Protein AF-A0A1I4ABF4-F1 (afdb_monomer)

Structure (mmCIF, N/CA/C/O backbone):
data_AF-A0A1I4ABF4-F1
#
_entry.id   AF-A0A1I4ABF4-F1
#
loop_
_atom_site.group_PDB
_atom_site.id
_atom_site.type_symbol
_atom_site.label_atom_id
_atom_site.label_alt_id
_atom_site.label_comp_id
_atom_site.label_asym_id
_atom_site.label_entity_id
_atom_site.label_seq_id
_atom_site.pdbx_PDB_ins_code
_atom_site.Cartn_x
_atom_site.Cartn_y
_atom_site.Cartn_z
_atom_site.occupancy
_atom_site.B_iso_or_equiv
_atom_site.auth_seq_id
_atom_site.auth_comp_id
_atom_site.auth_asym_id
_atom_site.auth_atom_id
_atom_site.pdbx_PDB_model_num
ATOM 1 N N . MET A 1 1 ? -19.560 5.349 -4.188 1.00 52.12 1 MET A N 1
ATOM 2 C CA . MET A 1 1 ? -18.251 5.864 -3.751 1.00 52.12 1 MET A CA 1
ATOM 3 C C . MET A 1 1 ? -18.540 6.965 -2.749 1.00 52.12 1 MET A C 1
ATOM 5 O O . MET A 1 1 ? -19.285 7.870 -3.102 1.00 52.12 1 MET A O 1
ATOM 9 N N . ILE A 1 2 ? -18.144 6.786 -1.487 1.00 73.19 2 ILE A N 1
ATOM 10 C CA . ILE A 1 2 ? -18.480 7.723 -0.395 1.00 73.19 2 ILE A CA 1
ATOM 11 C C . ILE A 1 2 ? -17.414 8.821 -0.272 1.00 73.19 2 ILE A C 1
ATOM 13 O O . ILE A 1 2 ? -17.757 9.948 0.069 1.00 73.19 2 ILE A O 1
ATOM 17 N N . ASP A 1 3 ? -16.164 8.503 -0.607 1.00 87.12 3 ASP A N 1
ATOM 18 C CA . ASP A 1 3 ? -15.012 9.403 -0.553 1.00 87.12 3 ASP A CA 1
ATOM 19 C C . ASP A 1 3 ? -14.056 9.083 -1.717 1.00 87.12 3 ASP A C 1
ATOM 21 O O . ASP A 1 3 ? -14.044 7.946 -2.204 1.00 87.12 3 ASP A O 1
ATOM 25 N N . ASP A 1 4 ? -13.295 10.078 -2.169 1.00 91.12 4 ASP A N 1
ATOM 26 C CA . ASP A 1 4 ? -12.308 9.985 -3.251 1.00 91.12 4 ASP A CA 1
ATOM 27 C C . ASP A 1 4 ? -11.135 10.924 -2.953 1.00 91.12 4 ASP A C 1
ATOM 29 O O . ASP A 1 4 ? -11.330 12.074 -2.554 1.00 91.12 4 ASP A O 1
ATOM 33 N N . ALA A 1 5 ? -9.911 10.429 -3.131 1.00 92.75 5 ALA A N 1
ATOM 34 C CA . ALA A 1 5 ? -8.708 11.202 -2.870 1.00 92.75 5 ALA A CA 1
ATOM 35 C C . ALA A 1 5 ? -7.569 10.791 -3.804 1.00 92.75 5 ALA A C 1
ATOM 37 O O . ALA A 1 5 ? -7.255 9.608 -3.949 1.00 92.75 5 ALA A O 1
ATOM 38 N N . GLU A 1 6 ? -6.897 11.789 -4.376 1.00 92.88 6 GLU A N 1
ATOM 39 C CA . GLU A 1 6 ? -5.674 11.605 -5.149 1.00 92.88 6 GLU A CA 1
ATOM 40 C C . GLU A 1 6 ? -4.467 12.080 -4.335 1.00 92.88 6 GLU A C 1
ATOM 42 O O . GLU A 1 6 ? -4.449 13.191 -3.798 1.00 92.88 6 GLU A O 1
ATOM 47 N N . TYR A 1 7 ? -3.443 11.231 -4.252 1.00 92.50 7 TYR A N 1
ATOM 48 C CA . TYR A 1 7 ? -2.216 11.522 -3.519 1.00 92.50 7 TYR A CA 1
ATOM 49 C C . TYR A 1 7 ? -1.011 11.513 -4.458 1.00 92.50 7 TYR A C 1
ATOM 51 O O . TYR A 1 7 ? -0.808 10.588 -5.245 1.00 92.50 7 TYR A O 1
ATOM 59 N N . THR A 1 8 ? -0.161 12.526 -4.317 1.00 89.06 8 THR A N 1
ATOM 60 C CA . THR A 1 8 ? 1.127 12.640 -5.009 1.00 89.06 8 THR A CA 1
ATOM 61 C C . THR A 1 8 ? 2.201 13.008 -3.997 1.00 89.06 8 THR A C 1
ATOM 63 O O . THR A 1 8 ? 1.950 13.850 -3.140 1.00 89.06 8 THR A O 1
ATOM 66 N N . GLY A 1 9 ? 3.394 12.428 -4.101 1.00 89.56 9 GLY A N 1
ATOM 67 C CA . GLY A 1 9 ? 4.478 12.717 -3.163 1.00 89.56 9 GLY A CA 1
ATOM 68 C C . GLY A 1 9 ? 5.525 11.613 -3.110 1.00 89.56 9 GLY A C 1
ATOM 69 O O . GLY A 1 9 ? 5.620 10.776 -4.015 1.00 89.56 9 GLY A O 1
ATOM 70 N N . GLY A 1 10 ? 6.315 11.617 -2.038 1.00 88.94 10 GLY A N 1
ATOM 71 C CA . GLY A 1 10 ? 7.272 10.552 -1.750 1.00 88.94 10 GLY A CA 1
ATOM 72 C C . GLY A 1 10 ? 6.578 9.225 -1.423 1.00 88.94 10 GLY A C 1
ATOM 73 O O . GLY A 1 10 ? 5.437 9.195 -0.979 1.00 88.94 10 GLY A O 1
ATOM 74 N N . LEU A 1 11 ? 7.273 8.095 -1.595 1.00 86.75 11 LEU A N 1
ATOM 75 C CA . LEU A 1 11 ? 6.678 6.768 -1.350 1.00 86.75 11 LEU A CA 1
ATOM 76 C C . LEU A 1 11 ? 6.193 6.573 0.093 1.00 86.75 11 LEU A C 1
ATOM 78 O O . LEU A 1 11 ? 5.188 5.903 0.306 1.00 86.75 11 LEU A O 1
ATOM 82 N N . ILE A 1 12 ? 6.893 7.167 1.062 1.00 88.38 12 ILE A N 1
ATOM 83 C CA . ILE A 1 12 ? 6.503 7.127 2.478 1.00 88.38 12 ILE A CA 1
ATOM 84 C C . ILE A 1 12 ? 5.222 7.943 2.693 1.00 88.38 12 ILE A C 1
ATOM 86 O O . ILE A 1 12 ? 4.287 7.459 3.315 1.00 88.38 12 ILE A O 1
ATOM 90 N N . GLU A 1 13 ? 5.131 9.134 2.098 1.00 90.12 13 GLU A N 1
ATOM 91 C CA . GLU A 1 13 ? 3.935 9.981 2.186 1.00 90.12 13 GLU A CA 1
ATOM 92 C C . GLU A 1 13 ? 2.724 9.316 1.529 1.00 90.12 13 GLU A C 1
ATOM 94 O O . GLU A 1 13 ? 1.622 9.373 2.071 1.00 90.12 13 GLU A O 1
ATOM 99 N N . LEU A 1 14 ? 2.925 8.653 0.385 1.00 91.62 14 LEU A N 1
ATOM 100 C CA . LEU A 1 14 ? 1.883 7.878 -0.286 1.00 91.62 14 LEU A CA 1
ATOM 101 C C . LEU A 1 14 ? 1.405 6.718 0.591 1.00 91.62 14 LEU A C 1
ATOM 103 O O . LEU A 1 14 ? 0.200 6.495 0.692 1.00 91.62 14 LEU A O 1
ATOM 107 N N . TYR A 1 15 ? 2.324 6.007 1.247 1.00 92.62 15 TYR A N 1
ATOM 108 C CA . TYR A 1 15 ? 1.986 4.950 2.198 1.00 92.62 15 TYR A CA 1
ATOM 109 C C . TYR A 1 15 ? 1.161 5.492 3.377 1.00 92.62 15 TYR A C 1
ATOM 111 O O . TYR A 1 15 ? 0.053 5.007 3.617 1.00 92.62 15 TYR A O 1
ATOM 119 N N . ASP A 1 16 ? 1.649 6.530 4.061 1.00 92.56 16 ASP A N 1
ATOM 120 C CA . ASP A 1 16 ? 1.001 7.101 5.249 1.00 92.56 16 ASP A CA 1
ATOM 121 C C . ASP A 1 16 ? -0.376 7.694 4.920 1.00 92.56 16 ASP A C 1
ATOM 123 O O . ASP A 1 16 ? -1.351 7.493 5.656 1.00 92.56 16 ASP A O 1
ATOM 127 N N . SER A 1 17 ? -0.473 8.389 3.784 1.00 94.12 17 SER A N 1
ATOM 128 C CA . SER A 1 17 ? -1.716 9.001 3.303 1.00 94.12 17 SER A CA 1
ATOM 129 C C . SER A 1 17 ? -2.746 7.935 2.933 1.00 94.12 17 SER A C 1
ATOM 131 O O . SER A 1 17 ? -3.897 8.021 3.358 1.00 94.12 17 SER A O 1
ATOM 133 N N . THR A 1 18 ? -2.328 6.875 2.232 1.00 93.38 18 THR A N 1
ATOM 134 C CA . THR A 1 18 ? -3.217 5.761 1.865 1.00 93.38 18 THR A CA 1
ATOM 135 C C . THR A 1 18 ? -3.678 4.981 3.097 1.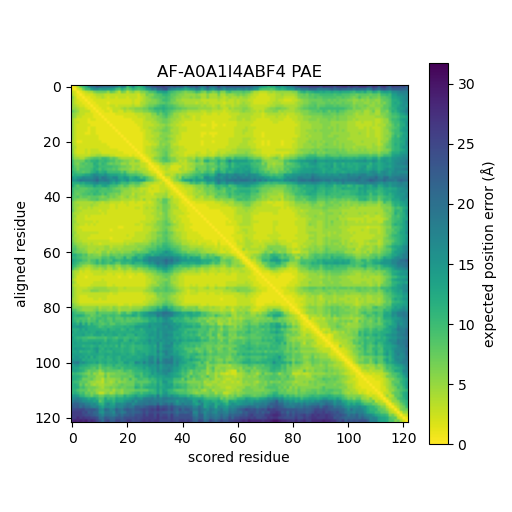00 93.38 18 THR A C 1
ATOM 137 O O . THR A 1 18 ? -4.859 4.664 3.223 1.00 93.38 18 THR A O 1
ATOM 140 N N . MET A 1 19 ? -2.782 4.709 4.051 1.00 93.06 19 MET A N 1
ATOM 141 C CA . MET A 1 19 ? -3.135 4.037 5.305 1.00 93.06 19 MET A CA 1
ATOM 142 C C . MET A 1 19 ? -4.150 4.857 6.111 1.00 93.06 19 MET A C 1
ATOM 144 O O . MET A 1 19 ? -5.121 4.314 6.643 1.00 93.06 19 MET A O 1
ATOM 148 N N . SER A 1 20 ? -3.954 6.174 6.171 1.00 93.06 20 SER A N 1
ATOM 149 C CA . SER A 1 20 ? -4.882 7.094 6.833 1.00 93.06 20 SER A CA 1
ATOM 150 C C . SER A 1 20 ? -6.241 7.120 6.136 1.00 93.06 20 SER A C 1
ATOM 152 O O . SER A 1 20 ? -7.271 7.039 6.805 1.00 93.06 20 SER A O 1
ATOM 154 N N . PHE A 1 21 ? -6.256 7.153 4.801 1.00 93.69 21 PHE A N 1
ATOM 155 C CA . PHE A 1 21 ? -7.477 7.087 4.001 1.00 93.69 21 PHE A CA 1
ATOM 156 C C . PHE A 1 21 ? -8.265 5.800 4.271 1.00 93.69 21 PHE A C 1
ATOM 158 O O . PHE A 1 21 ? -9.453 5.870 4.584 1.00 93.69 21 PHE A O 1
ATOM 165 N N . ILE A 1 22 ? -7.604 4.635 4.254 1.00 92.12 22 ILE A N 1
ATOM 166 C CA . ILE A 1 22 ? -8.246 3.348 4.561 1.00 92.12 22 ILE A CA 1
ATOM 167 C C . ILE A 1 22 ? -8.815 3.354 5.981 1.00 92.12 22 ILE A C 1
ATOM 169 O O . ILE A 1 22 ? -9.971 2.992 6.186 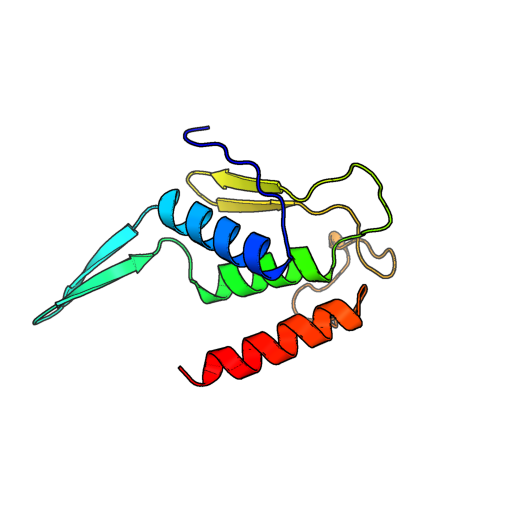1.00 92.12 22 ILE A O 1
ATOM 173 N N . LYS A 1 23 ? -8.043 3.802 6.975 1.00 89.25 23 LYS A N 1
ATOM 174 C CA . LYS A 1 23 ? -8.500 3.861 8.373 1.00 89.25 23 LYS A CA 1
ATOM 175 C C . LYS A 1 23 ? -9.682 4.809 8.579 1.00 89.25 23 LYS A C 1
ATOM 177 O O . LYS A 1 23 ? -10.449 4.603 9.517 1.00 89.25 23 LYS A O 1
ATOM 182 N N . ASN A 1 24 ? -9.820 5.847 7.759 1.00 90.38 24 ASN A N 1
ATOM 183 C CA . ASN A 1 24 ? -10.927 6.800 7.847 1.00 90.38 24 ASN A CA 1
ATOM 184 C C . ASN A 1 24 ? -12.176 6.324 7.095 1.00 90.38 24 ASN A C 1
ATOM 186 O O . ASN A 1 24 ? -13.284 6.677 7.489 1.00 90.38 24 ASN A O 1
ATOM 190 N N . ASN A 1 25 ? -11.996 5.484 6.076 1.00 90.25 25 ASN A N 1
ATOM 191 C CA . ASN A 1 25 ? -13.062 4.991 5.205 1.00 90.25 25 ASN A CA 1
ATOM 192 C C . ASN A 1 25 ? -13.449 3.519 5.456 1.00 90.25 25 ASN A C 1
ATOM 194 O O . ASN A 1 25 ? -14.212 2.937 4.689 1.00 90.25 25 ASN A O 1
ATOM 198 N N . THR A 1 26 ? -12.963 2.908 6.540 1.00 88.94 26 THR A N 1
ATOM 199 C CA . THR A 1 26 ? -13.347 1.554 6.980 1.00 88.94 26 THR A CA 1
ATOM 200 C C . THR A 1 26 ? -14.059 1.595 8.326 1.00 88.94 26 THR A C 1
ATOM 202 O O . THR A 1 26 ? -13.884 2.524 9.122 1.00 88.94 26 THR A O 1
ATOM 205 N N . LYS A 1 27 ? -14.906 0.595 8.597 1.00 83.12 27 LYS A N 1
ATOM 206 C CA . LYS A 1 27 ? -15.667 0.569 9.847 1.00 83.12 27 LYS A CA 1
ATOM 207 C C . LYS A 1 27 ? -14.724 0.285 11.012 1.00 83.12 27 LYS A C 1
ATOM 209 O O . LYS A 1 27 ? -13.756 -0.468 10.915 1.00 83.12 27 LYS A O 1
ATOM 214 N N . LYS A 1 28 ? -15.040 0.892 12.152 1.00 82.38 28 LYS A N 1
ATOM 215 C CA . LYS A 1 28 ? -14.359 0.631 13.419 1.00 82.38 28 LYS A CA 1
ATOM 216 C C . LYS A 1 28 ? -15.373 0.066 14.391 1.00 82.38 28 LYS A C 1
ATOM 218 O O . LYS A 1 28 ? -16.253 0.775 14.885 1.00 82.38 28 LYS A O 1
ATOM 223 N N . GLY A 1 29 ? -15.255 -1.228 14.648 1.00 82.62 29 GLY A N 1
ATOM 224 C CA . GLY A 1 29 ? -15.904 -1.848 15.785 1.00 82.62 29 GLY A CA 1
ATOM 225 C C . GLY A 1 29 ? -15.254 -1.384 17.085 1.00 82.62 29 GLY A C 1
ATOM 226 O O . GLY A 1 29 ? -14.186 -0.768 17.115 1.00 82.62 29 GLY A O 1
ATOM 227 N N . TRP A 1 30 ? -15.895 -1.694 18.201 1.00 85.50 30 TRP A N 1
ATOM 228 C CA . TRP A 1 30 ? -15.273 -1.543 19.506 1.00 85.50 30 TRP A CA 1
ATOM 229 C C . TRP A 1 30 ? -15.827 -2.586 20.465 1.00 85.50 30 TRP A C 1
ATOM 231 O O . TRP A 1 30 ? -16.991 -2.975 20.382 1.00 85.50 30 TRP A O 1
ATOM 241 N N . ARG A 1 31 ? -14.985 -3.025 21.396 1.00 87.31 31 ARG A N 1
ATOM 242 C CA . ARG A 1 31 ? -15.359 -3.923 22.488 1.00 87.31 31 ARG A CA 1
ATOM 243 C C . ARG A 1 31 ? -15.101 -3.228 23.816 1.00 87.31 31 ARG A C 1
ATOM 245 O O . ARG A 1 31 ? -14.081 -2.562 23.989 1.00 87.31 31 ARG A O 1
ATOM 252 N N . LYS A 1 32 ? -16.026 -3.386 24.762 1.00 85.19 32 LYS A N 1
ATOM 253 C CA . LYS A 1 32 ? -15.809 -2.982 26.152 1.00 85.19 32 LYS A CA 1
ATOM 254 C C . LYS A 1 32 ? -14.991 -4.064 26.857 1.00 85.19 32 LYS A C 1
ATOM 256 O O . LYS A 1 32 ? -15.398 -5.223 26.884 1.00 85.19 32 LYS A O 1
ATOM 261 N N . ASP A 1 33 ? -13.839 -3.684 27.381 1.00 86.94 33 ASP A N 1
ATOM 262 C CA . ASP A 1 33 ? -13.072 -4.465 28.346 1.00 86.94 33 ASP A CA 1
ATOM 263 C C . ASP A 1 33 ? -13.353 -3.954 29.768 1.00 86.94 33 ASP A C 1
ATOM 265 O O . ASP A 1 33 ? -14.045 -2.945 29.923 1.00 86.94 33 ASP A O 1
ATOM 269 N N . ASN A 1 34 ? -12.820 -4.627 30.792 1.00 85.25 34 ASN A N 1
ATOM 270 C CA . ASN A 1 34 ? -13.127 -4.335 32.202 1.00 85.25 34 ASN A CA 1
ATOM 271 C C . ASN A 1 34 ? -12.998 -2.841 32.561 1.00 85.25 34 ASN A C 1
ATOM 273 O O . ASN A 1 34 ? -13.898 -2.311 33.203 1.00 85.25 34 ASN A O 1
ATOM 277 N N . ASP A 1 35 ? -11.960 -2.160 32.060 1.00 86.56 35 ASP A N 1
ATOM 278 C CA . ASP A 1 35 ? -11.699 -0.733 32.336 1.00 86.56 35 ASP A CA 1
ATOM 279 C C . ASP A 1 35 ? -11.440 0.124 31.086 1.00 86.56 35 ASP A C 1
ATOM 281 O O . ASP A 1 35 ? -11.138 1.313 31.187 1.00 86.56 35 ASP A O 1
ATOM 285 N N . LYS A 1 36 ? -11.533 -0.445 29.877 1.00 89.44 36 LYS A N 1
ATOM 286 C CA . LYS A 1 36 ? -11.208 0.302 28.652 1.00 89.44 36 LYS A CA 1
ATOM 287 C C . LYS A 1 36 ? -12.060 -0.087 27.460 1.00 89.44 36 LYS A C 1
ATOM 289 O O . LYS A 1 36 ? -12.478 -1.231 27.304 1.00 89.44 36 LYS A O 1
ATOM 294 N N . ARG A 1 37 ? -12.276 0.883 26.575 1.00 85.75 37 ARG A N 1
ATOM 295 C CA . ARG A 1 37 ? -12.779 0.637 25.225 1.00 85.75 37 ARG A CA 1
ATOM 296 C C . ARG A 1 37 ? -11.603 0.211 24.353 1.00 85.75 37 ARG A C 1
ATOM 298 O O . ARG A 1 37 ? -10.610 0.925 24.276 1.00 85.75 37 ARG A O 1
ATOM 305 N N . VAL A 1 38 ? -11.719 -0.950 23.722 1.00 87.06 38 VAL A N 1
ATOM 306 C CA . VAL A 1 38 ? -10.743 -1.447 22.750 1.00 87.06 38 VAL A CA 1
ATOM 307 C C . VAL A 1 38 ? -11.340 -1.255 21.365 1.00 87.06 38 VAL A C 1
ATOM 309 O O . VAL A 1 38 ? -12.425 -1.771 21.087 1.00 87.06 38 VAL A O 1
ATOM 312 N N . GLU A 1 39 ? -10.667 -0.483 20.519 1.00 84.00 39 GLU A N 1
ATOM 313 C CA . GLU A 1 39 ? -11.040 -0.352 19.111 1.00 84.00 39 GLU A CA 1
ATOM 314 C C . GLU A 1 39 ? -10.730 -1.653 18.368 1.00 84.00 39 GLU A C 1
ATOM 316 O O . GLU A 1 39 ? -9.701 -2.288 18.597 1.00 84.00 39 GLU A O 1
ATOM 321 N N . LEU A 1 40 ? -11.648 -2.059 17.497 1.00 84.69 40 LEU A N 1
ATOM 322 C CA . LEU A 1 40 ? -11.516 -3.233 16.646 1.00 84.69 40 LEU A CA 1
ATOM 323 C C . LEU A 1 40 ? -11.622 -2.756 15.193 1.00 84.69 40 LEU A C 1
ATOM 325 O O . LEU A 1 40 ? -12.740 -2.537 14.720 1.00 84.69 40 LEU A O 1
ATOM 329 N N . PRO A 1 41 ? -10.491 -2.516 14.507 1.00 85.19 41 PRO A N 1
ATOM 330 C CA . PRO A 1 41 ? -10.525 -2.153 13.096 1.00 85.19 41 PRO A CA 1
ATOM 331 C C . PRO A 1 41 ? -11.093 -3.312 12.265 1.00 85.19 41 PRO A C 1
ATOM 333 O O . PRO A 1 41 ? -10.850 -4.474 12.590 1.00 85.19 41 PRO A O 1
ATOM 336 N N . ASP A 1 42 ? -11.825 -2.994 11.192 1.00 86.06 42 ASP A N 1
ATOM 337 C CA . ASP A 1 42 ? -12.395 -3.997 10.269 1.00 86.06 42 ASP A CA 1
ATOM 338 C C . ASP A 1 42 ? -11.318 -4.896 9.643 1.00 86.06 42 ASP A C 1
ATOM 340 O O . ASP A 1 42 ? -11.535 -6.082 9.400 1.00 86.06 42 ASP A O 1
ATOM 344 N N . TYR A 1 43 ? -10.134 -4.329 9.405 1.00 88.44 43 TYR A N 1
ATOM 345 C CA . TYR A 1 43 ? -9.006 -5.012 8.788 1.00 88.44 43 TYR A CA 1
ATOM 346 C C . TYR A 1 43 ? -7.805 -5.038 9.739 1.00 88.44 43 TYR A C 1
ATOM 348 O O . TYR A 1 43 ? -7.506 -4.019 10.373 1.00 88.44 43 TYR A O 1
ATOM 356 N N . PRO A 1 44 ? -7.065 -6.161 9.822 1.00 89.38 44 PRO A N 1
ATOM 357 C CA . PRO A 1 44 ? -5.807 -6.202 10.552 1.00 89.38 44 PRO A CA 1
ATOM 358 C C . PRO A 1 44 ? -4.823 -5.193 9.962 1.00 89.38 44 PRO A C 1
ATOM 360 O O . PRO A 1 44 ? -4.491 -5.266 8.780 1.00 89.38 44 PRO A O 1
ATOM 363 N N . GLU A 1 45 ? -4.310 -4.288 10.794 1.00 88.00 45 GLU A N 1
ATOM 364 C CA . GLU A 1 45 ? -3.372 -3.245 10.363 1.00 88.00 45 GLU A CA 1
ATOM 365 C C . GLU A 1 45 ? -2.154 -3.832 9.644 1.00 88.00 45 GLU A C 1
ATOM 367 O O . GLU A 1 45 ? -1.757 -3.337 8.591 1.00 88.00 45 GLU A O 1
ATOM 372 N N . ARG A 1 46 ? -1.642 -4.965 10.139 1.00 87.25 46 ARG A N 1
ATOM 373 C CA . ARG A 1 46 ? -0.513 -5.654 9.513 1.00 87.25 46 ARG A CA 1
ATOM 374 C C . ARG A 1 46 ? -0.816 -6.134 8.094 1.00 87.25 46 ARG A C 1
ATOM 376 O O . ARG A 1 46 ? 0.051 -6.073 7.236 1.00 87.25 46 ARG A O 1
ATOM 383 N N . ALA A 1 47 ? -2.035 -6.603 7.828 1.00 89.62 47 ALA A N 1
ATOM 384 C CA . ALA A 1 47 ? -2.408 -7.056 6.489 1.00 89.62 47 ALA A CA 1
ATOM 385 C C . ALA A 1 47 ? -2.490 -5.881 5.501 1.00 89.62 47 ALA A C 1
ATOM 387 O O . ALA A 1 47 ? -2.076 -6.019 4.350 1.00 89.62 47 ALA A O 1
ATOM 388 N N . LEU A 1 48 ? -2.980 -4.723 5.959 1.00 91.38 48 LEU A N 1
ATOM 389 C CA . LEU A 1 48 ? -3.003 -3.496 5.160 1.00 91.38 48 LEU A CA 1
ATOM 390 C C . LEU A 1 48 ? -1.588 -2.992 4.863 1.00 91.38 48 LEU A C 1
ATOM 392 O O . LEU A 1 48 ? -1.297 -2.642 3.722 1.00 91.38 48 LEU A O 1
ATOM 396 N N . GLU A 1 49 ? -0.713 -2.988 5.872 1.00 90.75 49 GLU A N 1
ATOM 397 C CA . GLU A 1 49 ? 0.692 -2.599 5.731 1.00 90.75 49 GLU A CA 1
ATOM 398 C C . GLU A 1 49 ? 1.387 -3.456 4.668 1.00 90.75 49 GLU A C 1
ATOM 400 O O . GLU A 1 49 ? 1.901 -2.919 3.688 1.00 90.75 49 GLU A O 1
ATOM 405 N N . GLU A 1 50 ? 1.329 -4.783 4.802 1.00 88.44 50 GLU A N 1
ATOM 406 C CA . GLU A 1 50 ? 1.949 -5.712 3.850 1.00 88.44 50 GLU A CA 1
ATOM 407 C C . GLU A 1 50 ? 1.369 -5.550 2.435 1.00 88.44 50 GLU A C 1
ATOM 409 O O . GLU A 1 50 ? 2.109 -5.532 1.452 1.00 88.44 50 GLU A O 1
ATOM 414 N N . GLY A 1 51 ? 0.048 -5.382 2.307 1.00 90.12 51 GLY A N 1
ATOM 415 C CA . GLY A 1 51 ? -0.611 -5.171 1.016 1.00 90.12 51 GLY A CA 1
ATOM 416 C C . GLY A 1 51 ? -0.149 -3.893 0.309 1.00 90.12 51 GLY A C 1
ATOM 417 O O . GLY A 1 51 ? 0.189 -3.926 -0.877 1.00 90.12 51 GLY A O 1
ATOM 418 N N . LEU A 1 52 ? -0.086 -2.775 1.038 1.00 91.31 52 LEU A N 1
ATOM 419 C CA . LEU A 1 52 ? 0.355 -1.487 0.497 1.00 91.31 52 LEU A CA 1
ATOM 420 C C . LEU A 1 52 ? 1.847 -1.483 0.168 1.00 91.31 52 LEU A C 1
ATOM 422 O O . LEU A 1 52 ? 2.238 -1.022 -0.904 1.00 91.31 52 LEU A O 1
ATOM 426 N N . VAL A 1 53 ? 2.682 -2.032 1.051 1.00 89.06 53 VAL A N 1
ATOM 427 C CA . VAL A 1 53 ? 4.127 -2.147 0.825 1.00 89.06 53 VAL A CA 1
ATOM 428 C C . VAL A 1 53 ? 4.404 -3.006 -0.409 1.00 89.06 53 VAL A C 1
ATOM 430 O O . VAL A 1 53 ? 5.177 -2.596 -1.277 1.00 89.06 53 VAL A O 1
ATOM 433 N N . ASN A 1 54 ? 3.711 -4.138 -0.560 1.00 86.38 54 ASN A N 1
ATOM 434 C CA . ASN A 1 54 ? 3.831 -4.978 -1.750 1.00 86.38 54 ASN A CA 1
ATOM 435 C C . ASN A 1 54 ? 3.417 -4.229 -3.021 1.00 86.38 54 ASN A C 1
ATOM 437 O O . ASN A 1 54 ? 4.117 -4.302 -4.034 1.00 86.38 54 ASN A O 1
ATOM 441 N N . ALA A 1 55 ? 2.326 -3.465 -2.977 1.00 88.56 55 ALA A N 1
ATOM 442 C CA . ALA A 1 55 ? 1.902 -2.657 -4.112 1.00 88.56 55 ALA A CA 1
ATOM 443 C C . ALA A 1 55 ? 2.937 -1.576 -4.473 1.00 88.56 55 ALA A C 1
ATOM 445 O O . ALA A 1 55 ? 3.254 -1.393 -5.645 1.00 88.56 55 ALA A O 1
ATOM 446 N N . LEU A 1 56 ? 3.531 -0.888 -3.500 1.00 88.06 56 LEU A N 1
ATOM 447 C CA . LEU A 1 56 ? 4.538 0.139 -3.779 1.00 88.06 56 LEU A CA 1
ATOM 448 C C . LEU A 1 56 ? 5.850 -0.471 -4.299 1.00 88.06 56 LEU A C 1
ATOM 450 O O . LEU A 1 56 ? 6.384 -0.018 -5.309 1.00 88.06 56 LEU A O 1
ATOM 454 N N . ILE A 1 57 ? 6.352 -1.538 -3.672 1.00 86.38 57 ILE A N 1
ATOM 455 C CA . ILE A 1 57 ? 7.633 -2.158 -4.044 1.00 86.38 57 ILE A CA 1
ATOM 456 C C . ILE A 1 57 ? 7.550 -2.885 -5.387 1.00 86.38 57 ILE A C 1
ATOM 458 O O . ILE A 1 57 ? 8.500 -2.821 -6.170 1.00 86.38 57 ILE A O 1
ATOM 462 N N . HIS A 1 58 ? 6.450 -3.583 -5.683 1.00 82.38 58 HIS A N 1
ATOM 463 C CA . HIS A 1 58 ? 6.337 -4.402 -6.897 1.00 82.38 58 HIS A CA 1
ATOM 464 C C . HIS A 1 58 ? 5.748 -3.663 -8.102 1.00 82.38 58 HIS A C 1
ATOM 466 O O . HIS A 1 58 ? 5.636 -4.254 -9.181 1.00 82.38 58 HIS A O 1
ATOM 472 N N . ARG A 1 59 ? 5.447 -2.368 -7.955 1.00 84.31 59 ARG A N 1
ATOM 473 C CA . ARG A 1 59 ? 4.971 -1.510 -9.042 1.00 84.31 59 ARG A CA 1
ATOM 474 C C . ARG A 1 59 ? 5.920 -1.484 -10.232 1.00 84.31 59 ARG A C 1
ATOM 476 O O . ARG A 1 59 ? 7.140 -1.359 -10.089 1.00 84.31 59 ARG A O 1
ATOM 483 N N . SER A 1 60 ? 5.344 -1.559 -11.430 1.00 82.94 60 SER A N 1
ATOM 484 C CA . SER A 1 60 ? 6.058 -1.280 -12.671 1.00 82.94 60 SER A CA 1
ATOM 485 C C . SER A 1 60 ? 6.138 0.229 -12.907 1.00 82.94 60 SER A C 1
ATOM 487 O O . SER A 1 60 ? 5.221 0.841 -13.449 1.00 82.94 60 SER A O 1
ATOM 489 N N . TYR A 1 61 ? 7.265 0.837 -12.531 1.00 80.38 61 TYR A N 1
ATOM 490 C CA . TYR A 1 61 ? 7.534 2.264 -12.769 1.00 80.38 61 TYR A CA 1
ATOM 491 C C . TYR A 1 61 ? 7.889 2.596 -14.229 1.00 80.38 61 TYR A C 1
ATOM 493 O O . TYR A 1 61 ? 8.058 3.761 -14.573 1.00 80.38 61 TYR A O 1
ATOM 501 N N . LEU A 1 62 ? 7.991 1.583 -15.095 1.00 81.31 62 LEU A N 1
ATOM 502 C CA . LEU A 1 62 ? 8.272 1.754 -16.524 1.00 81.31 62 LEU A CA 1
ATOM 503 C C . LEU A 1 62 ? 7.019 2.118 -17.338 1.00 81.31 62 LEU A C 1
ATOM 505 O O . LEU A 1 62 ? 7.140 2.569 -18.473 1.00 81.31 62 LEU A O 1
ATOM 509 N N . GLN A 1 63 ? 5.818 1.918 -16.784 1.00 77.25 63 GLN A N 1
ATOM 510 C CA . GLN A 1 63 ? 4.559 2.272 -17.441 1.00 77.25 63 GLN A CA 1
ATOM 511 C C . GLN A 1 63 ? 4.192 3.726 -17.126 1.00 77.25 63 GLN A C 1
ATOM 513 O O . GLN A 1 63 ? 3.549 4.025 -16.119 1.00 77.25 63 GLN A O 1
ATOM 518 N N . THR A 1 64 ? 4.630 4.646 -17.987 1.00 71.62 64 THR A N 1
ATOM 519 C CA . THR A 1 64 ? 4.321 6.076 -17.868 1.00 71.62 64 THR A CA 1
ATOM 520 C C . THR A 1 64 ? 2.810 6.317 -17.935 1.00 71.62 64 THR A C 1
ATOM 522 O O . THR A 1 64 ? 2.140 5.810 -18.830 1.00 71.62 64 THR A O 1
ATOM 525 N N . GLY A 1 65 ? 2.275 7.096 -16.989 1.00 73.62 65 GLY A N 1
ATOM 526 C CA . GLY A 1 65 ? 0.844 7.420 -16.904 1.00 73.62 65 GLY A CA 1
ATOM 527 C C . GLY A 1 65 ? -0.028 6.359 -16.223 1.00 73.62 65 GLY A C 1
ATOM 528 O O . GLY A 1 65 ? -1.233 6.550 -16.115 1.00 73.62 65 GLY A O 1
ATOM 529 N N . ALA A 1 66 ? 0.548 5.249 -15.751 1.00 80.69 66 ALA A N 1
ATOM 530 C CA . ALA A 1 66 ? -0.196 4.256 -14.984 1.00 80.69 66 ALA A CA 1
ATOM 531 C C . ALA A 1 66 ? -0.150 4.568 -13.481 1.00 80.69 66 ALA A C 1
ATOM 533 O O . ALA A 1 66 ? 0.925 4.812 -12.929 1.00 80.69 66 ALA A O 1
ATOM 534 N N . HIS A 1 67 ? -1.296 4.509 -12.804 1.00 83.62 67 HIS A N 1
ATOM 535 C CA . HIS A 1 67 ? -1.443 4.821 -11.379 1.00 83.62 67 HIS A CA 1
ATOM 536 C C . HIS A 1 67 ? -1.783 3.563 -10.575 1.00 83.62 67 HIS A C 1
ATOM 538 O O . HIS A 1 67 ? -2.407 2.640 -11.097 1.00 83.62 67 HIS A O 1
ATOM 544 N N . SER A 1 68 ? -1.354 3.518 -9.312 1.00 88.81 68 SER A N 1
ATOM 545 C CA . SER A 1 68 ? -1.875 2.534 -8.360 1.00 88.81 68 SER A CA 1
ATOM 546 C C . SER A 1 68 ? -3.186 3.052 -7.785 1.00 88.81 68 SER A C 1
ATOM 548 O O . SER A 1 68 ? -3.299 4.245 -7.514 1.00 88.81 68 SER A O 1
ATOM 550 N N . GLN A 1 69 ? -4.147 2.162 -7.580 1.00 92.00 69 GLN A N 1
ATOM 551 C CA . GLN A 1 69 ? -5.486 2.500 -7.111 1.00 92.00 69 GLN A CA 1
ATOM 552 C C . GLN A 1 69 ? -5.844 1.638 -5.903 1.00 92.00 69 GLN A C 1
ATOM 554 O O . GLN A 1 69 ? -5.498 0.456 -5.857 1.00 92.00 69 GLN A O 1
ATOM 559 N N . VAL A 1 70 ? -6.525 2.234 -4.926 1.00 92.88 70 VAL A N 1
ATOM 560 C CA . VAL A 1 70 ? -7.060 1.533 -3.758 1.00 92.88 70 VAL A CA 1
ATOM 561 C C . VAL A 1 70 ? -8.556 1.778 -3.697 1.00 92.88 70 VAL A C 1
ATOM 563 O O . VAL A 1 70 ? -8.992 2.899 -3.462 1.00 92.88 70 VAL A O 1
ATOM 566 N N . ASP A 1 71 ? -9.327 0.714 -3.876 1.00 93.31 71 ASP A N 1
ATOM 567 C CA . ASP A 1 71 ? -10.782 0.747 -3.814 1.00 93.31 71 ASP A CA 1
ATOM 568 C C . ASP A 1 71 ? -11.260 0.077 -2.526 1.00 93.31 71 ASP A C 1
ATOM 570 O O . ASP A 1 71 ? -10.884 -1.058 -2.219 1.00 93.31 71 ASP A O 1
ATOM 574 N N . ILE A 1 72 ? -12.117 0.767 -1.779 1.00 91.88 72 ILE A N 1
ATOM 575 C CA . ILE A 1 72 ? -12.701 0.267 -0.533 1.00 91.88 72 ILE A CA 1
ATOM 576 C C . ILE A 1 72 ? -14.178 -0.031 -0.790 1.00 91.88 72 ILE A C 1
ATOM 578 O O . ILE A 1 72 ? -14.952 0.851 -1.162 1.00 91.88 72 ILE A O 1
ATOM 582 N N . TYR A 1 73 ? -14.556 -1.288 -0.592 1.00 90.69 73 TYR A N 1
ATOM 583 C CA . TYR A 1 73 ? -15.92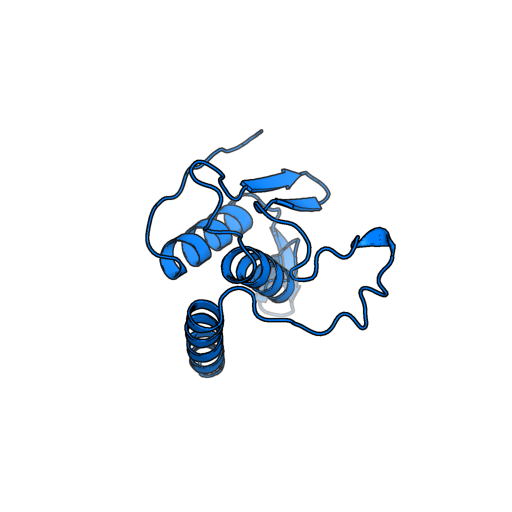6 -1.782 -0.664 1.00 90.69 73 TYR A CA 1
ATOM 584 C C . TYR A 1 73 ? -16.409 -2.169 0.736 1.00 90.69 73 TYR A C 1
ATOM 586 O O . TYR A 1 73 ? -15.624 -2.274 1.679 1.00 90.69 73 TYR A O 1
ATOM 594 N N . ASP A 1 74 ? -17.708 -2.441 0.862 1.00 86.69 74 ASP A N 1
ATOM 595 C CA . ASP A 1 74 ? -18.315 -2.836 2.138 1.00 86.69 74 ASP A CA 1
ATOM 596 C C . ASP A 1 74 ? -17.749 -4.145 2.714 1.00 86.69 74 ASP A C 1
ATOM 598 O O . ASP A 1 74 ? -17.836 -4.358 3.924 1.00 86.69 74 ASP A O 1
ATOM 602 N N . ASP A 1 75 ? -17.208 -5.019 1.860 1.00 88.75 75 ASP A N 1
ATOM 603 C CA . ASP A 1 75 ? -16.754 -6.373 2.191 1.00 88.75 75 ASP A CA 1
ATOM 604 C C . ASP A 1 75 ? -15.269 -6.635 1.889 1.00 88.75 75 ASP A C 1
ATOM 606 O O . ASP A 1 75 ? -14.750 -7.694 2.249 1.00 88.75 75 ASP A O 1
ATOM 610 N N . ARG A 1 76 ? -14.582 -5.715 1.199 1.00 90.81 76 ARG A N 1
ATOM 611 C CA . ARG A 1 76 ? -13.183 -5.899 0.790 1.00 90.81 76 ARG A CA 1
ATOM 612 C C . ARG A 1 76 ? -12.470 -4.590 0.482 1.00 90.81 76 ARG A C 1
ATOM 614 O O . ARG A 1 76 ? -13.086 -3.593 0.119 1.00 90.81 76 ARG A O 1
ATOM 621 N N . ILE A 1 77 ? -11.145 -4.656 0.495 1.00 92.50 77 ILE A N 1
ATOM 622 C CA . ILE A 1 77 ? -10.261 -3.639 -0.077 1.00 92.50 77 ILE A CA 1
ATOM 623 C C . ILE A 1 77 ? -9.558 -4.255 -1.283 1.00 92.50 77 ILE A C 1
ATOM 625 O O . ILE A 1 77 ? -9.068 -5.383 -1.211 1.00 92.50 77 ILE A O 1
ATOM 629 N N . VAL A 1 78 ? -9.513 -3.523 -2.391 1.00 93.00 78 VAL A N 1
ATOM 630 C CA . VAL A 1 78 ? -8.818 -3.919 -3.616 1.00 93.00 78 VAL A CA 1
ATOM 631 C C . VAL A 1 78 ? -7.680 -2.942 -3.858 1.00 93.00 78 VAL A C 1
ATOM 633 O O . VAL A 1 78 ? -7.901 -1.741 -3.957 1.00 93.00 78 VAL A O 1
ATOM 636 N N . ILE A 1 79 ? -6.458 -3.462 -3.958 1.00 92.56 79 ILE A N 1
ATOM 637 C CA . ILE A 1 79 ? -5.270 -2.681 -4.303 1.00 92.56 79 ILE A CA 1
ATOM 638 C C . ILE A 1 79 ? -4.834 -3.108 -5.702 1.00 92.56 79 ILE A C 1
ATOM 640 O O . ILE A 1 79 ? -4.461 -4.261 -5.917 1.00 92.56 79 ILE A O 1
ATOM 644 N N . THR A 1 80 ? -4.870 -2.173 -6.644 1.00 90.25 80 THR A N 1
ATOM 645 C CA . THR A 1 80 ? -4.505 -2.392 -8.045 1.00 90.25 80 THR A CA 1
ATOM 646 C C . THR A 1 80 ? -3.223 -1.640 -8.360 1.00 90.25 80 THR A C 1
ATOM 648 O O . THR A 1 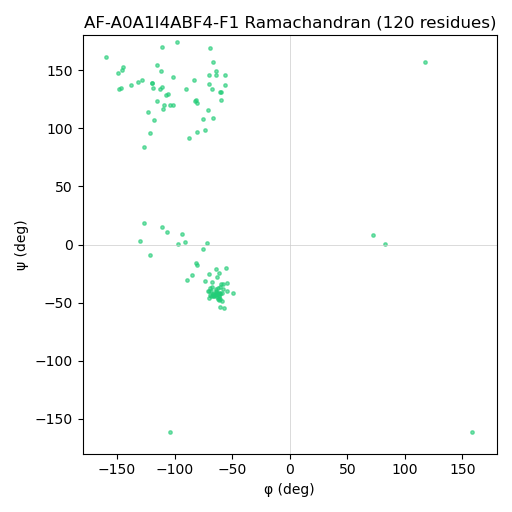80 ? -3.048 -0.482 -7.984 1.00 90.25 80 THR A O 1
ATOM 651 N N . ASN A 1 81 ? -2.308 -2.299 -9.063 1.00 87.31 81 ASN A N 1
ATOM 652 C CA . ASN A 1 81 ? -0.998 -1.756 -9.381 1.00 87.31 81 ASN A CA 1
ATOM 653 C C . ASN A 1 81 ? -0.623 -2.087 -10.830 1.00 87.31 81 ASN A C 1
ATOM 655 O O . ASN A 1 81 ? -0.823 -3.230 -11.244 1.00 87.31 81 ASN A O 1
ATOM 659 N N . PRO A 1 82 ? -0.057 -1.144 -11.601 1.00 81.69 82 PRO A N 1
ATOM 660 C CA . PRO A 1 82 ? 0.503 -1.458 -12.904 1.00 81.69 82 PRO A CA 1
ATOM 661 C C . PRO A 1 82 ? 1.633 -2.487 -12.832 1.00 81.69 82 PRO A C 1
ATOM 663 O O . PRO A 1 82 ? 2.615 -2.340 -12.097 1.00 81.69 82 PRO A O 1
ATOM 666 N N . GLY A 1 83 ? 1.521 -3.499 -13.689 1.00 73.81 83 GLY A N 1
ATOM 667 C CA . GLY A 1 83 ? 2.479 -4.590 -13.824 1.00 73.81 83 GLY A CA 1
ATOM 668 C C . GLY A 1 83 ? 1.875 -5.955 -13.492 1.00 73.81 83 GLY A C 1
ATOM 669 O O . GLY A 1 83 ? 0.869 -6.063 -12.804 1.00 73.81 83 GLY A O 1
ATOM 670 N N . GLY A 1 84 ? 2.496 -7.010 -14.019 1.00 78.62 84 GLY A N 1
ATOM 671 C CA . GLY A 1 84 ? 2.198 -8.400 -13.661 1.00 78.62 84 GLY A CA 1
ATOM 672 C C . GLY A 1 84 ? 3.271 -8.989 -12.746 1.00 78.62 84 GLY A C 1
ATOM 673 O O . GLY A 1 84 ? 4.095 -8.263 -12.176 1.00 78.62 84 GLY A O 1
ATOM 674 N N . MET A 1 85 ? 3.322 -10.318 -12.661 1.00 79.38 85 MET A N 1
ATOM 675 C CA . MET A 1 85 ? 4.425 -11.008 -11.989 1.00 79.38 85 MET A CA 1
ATOM 676 C C . MET A 1 85 ? 5.771 -10.609 -12.594 1.00 79.38 85 MET A C 1
ATOM 678 O O . MET A 1 85 ? 5.889 -10.333 -13.790 1.00 79.38 85 MET A O 1
ATOM 682 N N . PHE A 1 86 ? 6.803 -10.543 -11.753 1.00 74.31 86 PHE A N 1
ATOM 683 C CA . PHE A 1 86 ? 8.138 -10.117 -12.177 1.00 74.31 86 PHE A CA 1
ATOM 684 C C . PHE A 1 86 ? 8.715 -10.990 -13.298 1.00 74.31 86 PHE A C 1
ATOM 686 O O . PHE A 1 86 ? 9.336 -10.470 -14.218 1.00 74.31 86 PHE A O 1
ATOM 693 N N . ASP A 1 87 ? 8.469 -12.296 -13.240 1.00 77.19 87 ASP A N 1
ATOM 694 C CA . ASP A 1 87 ? 8.934 -13.286 -14.214 1.00 77.19 87 ASP A CA 1
ATOM 695 C C . ASP A 1 87 ? 7.916 -13.585 -15.326 1.00 77.19 87 ASP A C 1
ATOM 697 O O . ASP A 1 87 ? 8.122 -14.509 -16.107 1.00 77.19 87 ASP A O 1
ATOM 701 N N . GLY A 1 88 ? 6.826 -12.813 -15.410 1.00 77.44 88 GLY A N 1
ATOM 702 C CA . GLY A 1 88 ? 5.775 -13.016 -16.408 1.00 77.44 88 GLY A CA 1
ATOM 703 C C . GLY A 1 88 ? 4.890 -14.237 -16.156 1.00 77.44 88 GLY A C 1
ATOM 704 O O . GLY A 1 88 ? 4.081 -14.571 -17.016 1.00 77.44 88 GLY A O 1
ATOM 705 N N . SER A 1 89 ? 5.021 -14.897 -15.001 1.00 80.44 89 SER A N 1
ATOM 706 C CA . SER A 1 89 ? 4.110 -15.972 -14.609 1.00 80.44 89 SER A CA 1
ATOM 707 C C . SER A 1 89 ? 2.680 -15.465 -14.402 1.00 80.44 89 SER A C 1
ATOM 709 O O . SER A 1 89 ? 2.435 -14.324 -14.003 1.00 80.44 89 SER A O 1
ATOM 711 N N . GLU A 1 90 ? 1.711 -16.334 -14.664 1.00 79.44 90 GLU A N 1
ATOM 712 C CA . GLU A 1 90 ? 0.318 -16.069 -14.326 1.00 79.44 90 GLU A CA 1
ATOM 713 C C . GLU A 1 90 ? 0.088 -16.420 -12.858 1.00 79.44 90 GLU A C 1
ATOM 715 O O . GLU A 1 90 ? 0.325 -17.554 -12.441 1.00 79.44 90 GLU A O 1
ATOM 720 N N . VAL A 1 91 ? -0.395 -15.456 -12.068 1.00 78.62 91 VAL A N 1
ATOM 721 C CA . VAL A 1 91 ? -0.659 -15.643 -10.628 1.00 78.62 91 VAL A CA 1
ATOM 722 C C . VAL A 1 91 ? -1.576 -16.844 -10.378 1.00 78.62 91 VAL A C 1
ATOM 724 O O . VAL A 1 91 ? -1.412 -17.550 -9.389 1.00 78.62 91 VAL A O 1
ATOM 727 N N . GLN A 1 92 ? -2.510 -17.109 -11.294 1.00 80.81 92 GLN A N 1
ATOM 728 C CA . GLN A 1 92 ? -3.471 -18.210 -11.216 1.00 80.81 92 GLN A CA 1
ATOM 729 C C . GLN A 1 92 ? -2.814 -19.598 -11.255 1.00 80.81 92 GLN A C 1
ATOM 731 O O . GLN A 1 92 ? -3.428 -20.570 -10.822 1.00 80.81 92 GLN A O 1
ATOM 736 N N . LEU A 1 93 ? -1.584 -19.697 -11.767 1.00 81.88 93 LEU A N 1
ATOM 737 C CA . LEU A 1 93 ? -0.832 -20.947 -11.890 1.00 81.88 93 LEU A CA 1
ATOM 738 C C . LEU A 1 93 ? 0.162 -21.158 -10.739 1.00 81.88 93 LEU A C 1
ATOM 740 O O . LEU A 1 93 ? 0.877 -22.159 -10.721 1.00 81.88 93 LEU A O 1
ATOM 744 N N . LEU A 1 94 ? 0.228 -20.224 -9.786 1.00 80.62 94 LEU A N 1
ATOM 745 C CA . LEU A 1 94 ? 1.170 -20.266 -8.675 1.00 80.62 94 LEU A CA 1
ATOM 746 C C . LEU A 1 94 ? 0.501 -20.741 -7.387 1.00 80.62 94 LEU A C 1
ATOM 748 O O . LEU A 1 94 ? -0.624 -20.361 -7.062 1.00 80.62 94 LEU A O 1
ATOM 752 N N . ASP A 1 95 ? 1.247 -21.501 -6.585 1.00 83.44 95 ASP A N 1
ATOM 753 C CA . ASP A 1 95 ? 0.902 -21.664 -5.177 1.00 83.44 95 ASP A CA 1
ATOM 754 C C . ASP A 1 95 ? 1.241 -20.372 -4.431 1.00 83.44 95 ASP A C 1
ATOM 756 O O . ASP A 1 95 ? 2.388 -20.140 -4.045 1.00 83.44 95 ASP A O 1
ATOM 760 N N . ILE A 1 96 ? 0.222 -19.540 -4.216 1.00 77.56 96 ILE A N 1
ATOM 761 C CA . ILE A 1 96 ? 0.326 -18.242 -3.537 1.00 77.56 96 ILE A CA 1
ATOM 762 C C . ILE A 1 96 ? 0.956 -18.321 -2.138 1.00 77.56 96 ILE A C 1
ATOM 764 O O . ILE A 1 96 ? 1.452 -17.311 -1.648 1.00 77.56 96 ILE A O 1
ATOM 768 N N . ARG A 1 97 ? 0.969 -19.497 -1.491 1.00 78.88 97 ARG A N 1
ATOM 769 C CA . ARG A 1 97 ? 1.619 -19.681 -0.182 1.00 78.88 97 ARG A CA 1
ATOM 770 C C . ARG A 1 97 ? 3.131 -19.866 -0.282 1.00 78.88 97 ARG A C 1
ATOM 772 O O . ARG A 1 97 ? 3.820 -19.696 0.718 1.00 78.88 97 ARG A O 1
ATOM 779 N N . HIS A 1 98 ? 3.641 -20.196 -1.467 1.00 79.69 98 HIS A N 1
ATOM 7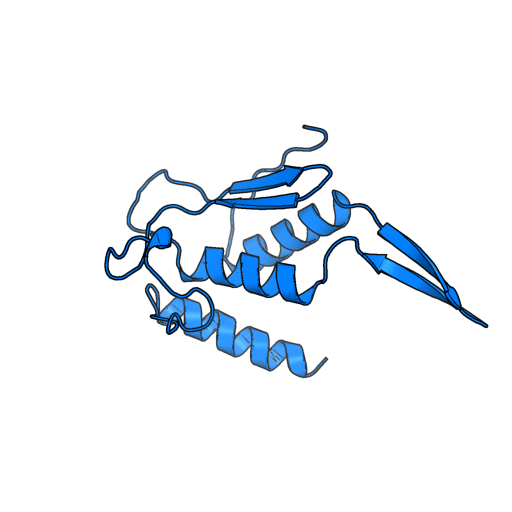80 C CA . HIS A 1 98 ? 5.045 -20.527 -1.707 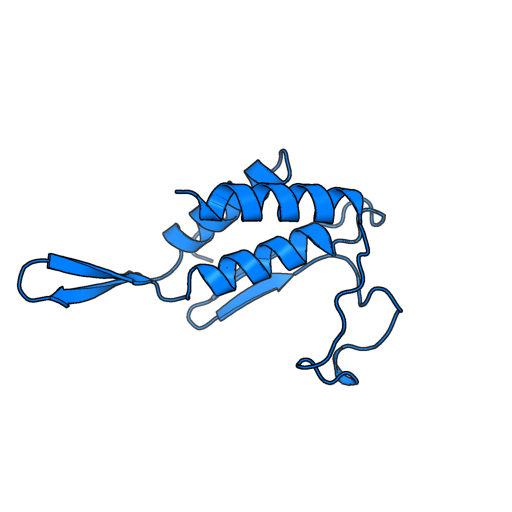1.00 79.69 98 HIS A CA 1
ATOM 781 C C . HIS A 1 98 ? 5.676 -19.690 -2.829 1.00 79.69 98 HIS A C 1
ATOM 783 O O . HIS A 1 98 ? 6.729 -20.058 -3.350 1.00 79.69 98 HIS A O 1
ATOM 789 N N . VAL A 1 99 ? 5.076 -18.555 -3.204 1.00 75.81 99 VAL A N 1
ATOM 790 C CA . VAL A 1 99 ? 5.689 -17.638 -4.175 1.00 75.81 99 VAL A CA 1
ATOM 791 C C . VAL A 1 99 ? 6.891 -16.950 -3.522 1.00 75.81 99 VAL A C 1
ATOM 793 O O . VAL A 1 99 ? 6.712 -16.191 -2.567 1.00 75.81 99 VAL A O 1
ATOM 796 N N . PRO A 1 100 ? 8.125 -17.170 -4.015 1.00 73.12 100 PRO A N 1
ATOM 797 C CA . PRO A 1 100 ? 9.281 -16.469 -3.485 1.00 73.12 100 PRO A CA 1
ATOM 798 C C . PRO A 1 100 ? 9.181 -14.984 -3.832 1.00 73.12 100 PRO A C 1
ATOM 800 O O . PRO A 1 100 ? 8.922 -14.617 -4.982 1.00 73.12 100 PRO A O 1
ATOM 803 N N . SER A 1 101 ? 9.435 -14.122 -2.848 1.00 68.38 101 SER A N 1
ATOM 804 C CA . SER A 1 101 ? 9.502 -12.683 -3.091 1.00 68.38 101 SER A CA 1
ATOM 805 C C . SER A 1 101 ? 1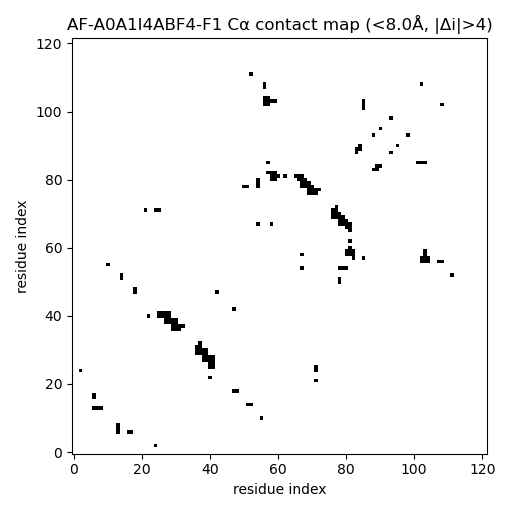0.707 -12.366 -3.983 1.00 68.38 101 SER A C 1
ATOM 807 O O . SER A 1 101 ? 11.861 -12.487 -3.569 1.00 68.38 101 SER A O 1
ATOM 809 N N . LYS A 1 102 ? 10.443 -11.999 -5.243 1.00 75.62 102 LYS A N 1
ATOM 810 C CA . LYS A 1 102 ? 11.450 -11.519 -6.200 1.00 75.62 102 LYS A CA 1
ATOM 811 C C . LYS A 1 102 ? 11.359 -10.000 -6.296 1.00 75.62 102 LYS A C 1
ATOM 813 O O . LYS A 1 102 ? 10.326 -9.450 -6.681 1.00 75.62 102 LYS A O 1
ATOM 818 N N . LEU A 1 103 ? 12.450 -9.317 -5.966 1.00 75.19 103 LEU A N 1
ATOM 819 C CA . LEU A 1 103 ? 12.491 -7.857 -5.923 1.00 75.19 103 LEU A CA 1
ATOM 820 C C . LEU A 1 103 ? 12.533 -7.268 -7.339 1.00 75.19 103 LEU A C 1
ATOM 822 O O . LEU A 1 103 ? 13.564 -7.317 -8.004 1.00 75.19 103 LEU A O 1
ATOM 826 N N . ARG A 1 104 ? 11.424 -6.657 -7.777 1.00 78.56 104 ARG A N 1
ATOM 827 C CA . ARG A 1 104 ? 11.390 -5.854 -9.014 1.00 78.56 104 ARG A CA 1
ATOM 828 C C . ARG A 1 104 ? 12.202 -4.565 -8.858 1.00 78.56 104 ARG A C 1
ATOM 830 O O . ARG A 1 104 ? 12.907 -4.175 -9.780 1.00 78.56 104 ARG A O 1
ATOM 837 N N . ASN A 1 105 ? 12.115 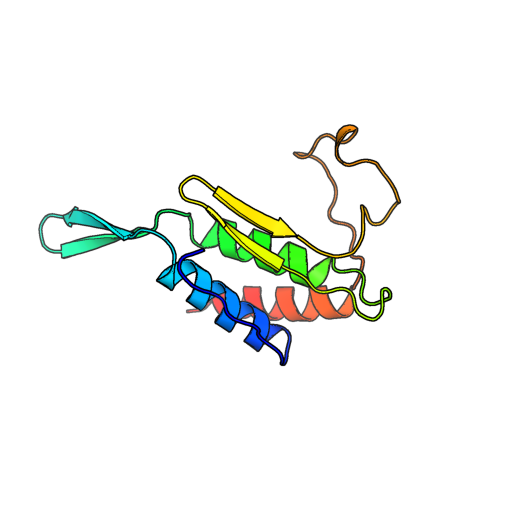-3.933 -7.685 1.00 81.69 105 ASN A N 1
ATOM 838 C CA . ASN A 1 105 ? 12.763 -2.660 -7.375 1.00 81.69 105 ASN A CA 1
ATOM 839 C C . ASN A 1 105 ? 13.617 -2.791 -6.091 1.00 81.69 105 ASN A C 1
ATOM 841 O O . ASN A 1 105 ? 13.137 -2.455 -5.006 1.00 81.69 105 ASN A O 1
ATOM 845 N N . PRO A 1 106 ? 14.874 -3.276 -6.172 1.00 81.44 106 PRO A N 1
ATOM 846 C CA . PRO A 1 106 ? 15.697 -3.572 -4.991 1.00 81.44 106 PRO A CA 1
ATOM 847 C C . PRO A 1 106 ? 15.980 -2.364 -4.087 1.00 81.44 106 PRO A C 1
ATOM 849 O O . PRO A 1 106 ? 15.982 -2.503 -2.870 1.00 81.44 106 PRO A O 1
ATOM 852 N N . ILE A 1 107 ? 16.169 -1.171 -4.666 1.00 82.06 107 ILE A N 1
ATOM 853 C CA . ILE A 1 107 ? 16.415 0.066 -3.903 1.00 82.06 107 ILE A CA 1
ATOM 854 C C . ILE A 1 107 ? 15.185 0.438 -3.069 1.00 82.06 107 ILE A C 1
ATOM 856 O O . ILE A 1 107 ? 15.308 0.797 -1.902 1.00 82.06 107 ILE A O 1
ATOM 860 N N . LEU A 1 108 ? 13.990 0.327 -3.653 1.00 80.50 108 LEU A N 1
ATOM 861 C CA . LEU A 1 108 ? 12.749 0.629 -2.942 1.00 80.50 108 LEU A CA 1
ATOM 862 C C . LEU A 1 108 ? 12.504 -0.384 -1.826 1.00 80.50 108 LEU A C 1
ATOM 864 O O . LEU A 1 108 ? 12.171 0.004 -0.710 1.00 80.50 108 LEU A O 1
ATOM 868 N N . ALA A 1 109 ? 12.734 -1.666 -2.110 1.00 78.44 109 ALA A N 1
ATOM 869 C CA . ALA A 1 109 ? 12.627 -2.720 -1.112 1.00 78.44 109 ALA A CA 1
ATOM 870 C C . ALA A 1 109 ? 13.566 -2.490 0.079 1.00 78.44 109 ALA A C 1
ATOM 872 O O . ALA A 1 109 ? 13.143 -2.649 1.217 1.00 78.44 109 ALA A O 1
ATOM 873 N N . ASP A 1 110 ? 14.803 -2.053 -0.167 1.00 81.12 110 ASP A N 1
ATOM 874 C CA . ASP A 1 110 ? 15.765 -1.723 0.888 1.00 81.12 110 ASP A CA 1
ATOM 875 C C . ASP A 1 110 ? 15.301 -0.539 1.758 1.00 81.12 110 ASP A C 1
ATOM 877 O O . ASP A 1 110 ? 15.396 -0.596 2.984 1.00 81.12 110 ASP A O 1
ATOM 881 N N . VAL A 1 111 ? 14.721 0.506 1.155 1.00 81.31 111 VAL A N 1
ATOM 882 C CA . VAL A 1 111 ? 14.162 1.654 1.897 1.00 81.31 111 VAL A CA 1
ATOM 883 C C . VAL A 1 111 ? 12.993 1.233 2.791 1.00 81.31 111 VAL A C 1
ATOM 885 O O . VAL A 1 111 ? 12.942 1.629 3.957 1.00 81.31 111 VAL A O 1
ATOM 888 N N . PHE A 1 112 ? 12.066 0.422 2.277 1.00 76.50 112 PHE A N 1
ATOM 889 C CA . PHE A 1 112 ? 10.933 -0.074 3.064 1.00 76.50 112 PHE A CA 1
ATOM 890 C C . PHE A 1 112 ? 11.368 -1.080 4.132 1.00 76.50 112 PHE A C 1
ATOM 892 O O . PHE A 1 112 ? 10.897 -0.991 5.261 1.00 76.50 112 PHE A O 1
ATOM 899 N N . TRP A 1 113 ? 12.311 -1.976 3.830 1.00 73.44 113 TRP A N 1
ATOM 900 C CA . TRP A 1 113 ? 12.854 -2.930 4.799 1.00 73.44 113 TRP A CA 1
ATOM 901 C C . TRP A 1 113 ? 13.533 -2.222 5.970 1.00 73.44 113 TRP A C 1
ATOM 903 O O . TRP A 1 113 ? 13.278 -2.540 7.132 1.00 73.44 113 TRP A O 1
ATOM 913 N N . LYS A 1 114 ? 14.369 -1.220 5.675 1.00 66.81 114 LYS A N 1
ATOM 914 C CA . LYS A 1 114 ? 15.023 -0.410 6.704 1.00 66.81 114 LYS A CA 1
ATOM 915 C C . LYS A 1 114 ? 13.988 0.326 7.550 1.00 66.81 114 LYS A C 1
ATOM 917 O O . LYS A 1 114 ? 14.047 0.229 8.769 1.00 66.81 114 LYS A O 1
ATOM 922 N N . ASN A 1 115 ? 13.007 0.991 6.941 1.00 57.62 115 ASN A N 1
ATOM 923 C CA . ASN A 1 115 ? 11.983 1.720 7.697 1.00 57.62 115 ASN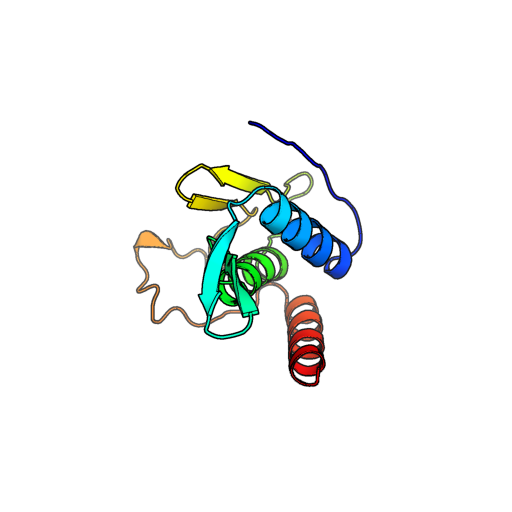 A CA 1
ATOM 924 C C . ASN A 1 115 ? 11.048 0.806 8.512 1.00 57.62 115 ASN A C 1
ATOM 926 O O . ASN A 1 115 ? 10.719 1.151 9.644 1.00 57.62 115 ASN A O 1
ATOM 930 N N . ALA A 1 116 ? 10.690 -0.379 8.009 1.00 54.03 116 ALA A N 1
ATOM 931 C CA . ALA A 1 116 ? 9.928 -1.378 8.762 1.00 54.03 116 ALA A CA 1
ATOM 932 C C . ALA A 1 116 ? 10.718 -1.907 9.976 1.00 54.03 116 ALA A C 1
ATOM 934 O O . ALA A 1 116 ? 10.160 -2.066 11.061 1.00 54.03 116 ALA A O 1
ATOM 935 N N . ALA A 1 117 ? 12.034 -2.103 9.831 1.00 43.97 117 ALA A N 1
ATOM 936 C CA . ALA A 1 117 ? 12.914 -2.469 10.941 1.00 43.97 117 ALA A CA 1
ATOM 937 C C . ALA A 1 117 ? 13.069 -1.339 11.979 1.00 43.97 117 ALA A C 1
ATOM 939 O O . ALA A 1 117 ? 13.186 -1.617 13.170 1.00 43.97 117 ALA A O 1
ATOM 940 N N . TYR A 1 118 ? 13.014 -0.070 11.563 1.00 40.38 118 TYR A N 1
ATOM 941 C CA . TYR A 1 118 ? 12.991 1.072 12.487 1.00 40.38 118 TYR A CA 1
ATOM 942 C C . TYR A 1 118 ? 11.639 1.230 13.209 1.00 40.38 118 TYR A C 1
ATOM 944 O O . TYR A 1 118 ? 11.618 1.639 14.371 1.00 40.38 118 TYR A O 1
ATOM 952 N N . GLY A 1 119 ? 10.523 0.856 12.571 1.00 41.53 119 GLY A N 1
ATOM 953 C CA . GLY A 1 119 ? 9.177 0.883 13.159 1.00 41.53 119 GLY A CA 1
ATOM 954 C C . GLY A 1 119 ? 8.935 -0.159 14.258 1.00 41.53 119 GLY A C 1
ATOM 955 O O . GLY A 1 119 ? 8.146 0.092 15.161 1.00 41.53 119 GLY A O 1
ATOM 956 N N . ALA A 1 120 ? 9.669 -1.277 14.257 1.00 37.28 120 ALA A N 1
ATOM 957 C CA . ALA A 1 120 ? 9.591 -2.319 15.292 1.00 37.28 120 ALA A CA 1
ATOM 958 C C . ALA A 1 120 ? 10.210 -1.917 16.653 1.00 37.28 120 ALA A C 1
ATOM 960 O O . ALA A 1 120 ? 10.235 -2.721 17.583 1.00 37.28 120 ALA A O 1
ATOM 961 N N . THR A 1 121 ? 10.718 -0.684 16.773 1.00 35.59 121 THR A N 1
ATOM 962 C CA . THR A 1 121 ? 11.359 -0.148 17.990 1.00 35.59 121 THR A CA 1
ATOM 963 C C . THR A 1 121 ? 10.532 0.954 18.669 1.00 35.59 121 THR A C 1
ATOM 965 O O . THR A 1 121 ? 11.064 1.691 19.503 1.00 35.59 121 THR A O 1
ATOM 968 N N . ARG A 1 122 ? 9.250 1.101 18.314 1.00 32.50 122 ARG A N 1
ATOM 969 C CA . ARG A 1 122 ? 8.302 2.010 18.975 1.00 32.50 122 ARG A CA 1
ATOM 970 C C . ARG A 1 122 ? 7.107 1.270 19.549 1.00 32.50 122 ARG A C 1
ATOM 972 O O . ARG A 1 122 ? 6.629 0.329 18.886 1.00 32.50 122 ARG A O 1
#

Nearest PDB structures (foldseek):
  3lmm-assembly1_A  TM=8.075E-01  e=5.032E-02  Corynebacterium diphtheriae
  5noc-assembly1_B  TM=3.515E-01  e=3.049E+00  Bacillus subtilis subsp. subtilis str. 168
  4m4w-assembly1_K  TM=4.259E-01  e=9.936E+00  Bacillus subtilis subsp. subtilis str. 168

pLDDT: mean 81.93, std 12.54, range [32.5, 94.12]

Mean predicted aligned error: 7.79 Å

Radius of gyration: 16.53 Å; Cα contacts (8 Å, |Δi|>4): 98; chains: 1; bounding box: 35×34×50 Å

Solvent-accessible surface area (backbone atoms only — not comparable to full-atom values): 7929 Å² total; per-residue (Å²): 132,94,78,87,85,87,86,86,76,52,74,65,55,46,50,54,52,50,54,50,50,50,65,71,76,45,63,71,49,70,46,83,51,101,90,45,80,43,80,38,62,77,59,63,66,70,60,55,50,54,52,51,51,49,45,64,36,56,42,43,84,83,51,80,93,65,67,70,46,78,48,80,55,100,87,48,74,48,80,46,48,45,67,72,49,89,84,69,58,59,72,90,81,50,62,81,93,72,65,75,91,73,75,75,35,59,70,55,43,50,55,51,51,52,50,53,63,59,55,76,77,112

Secondary structure (DSSP, 8-state):
--------S-HHHHHHHHHHHHHHHS-EEEEE-SS-EEEEESS-HHHHHHHHHHHHHH--TTSTT---EEEE-SS-EEEE-S---TT---GGGS-TTS-----SSHHHHHHHHHHHHHHTT-

Sequence (122 aa):
MIDDAEYTGGLIELYDSTMSFIKNNTKKGWRKDNDKRVELPDYPERALEEGLVNALIHRSYLQTGAHSQVDIYDDRIVITNPGGMFDGSEVQLLDIRHVPSKLRNPILADVFWKNAAYGATR

Foldseek 3Di:
DPDDDDDDDDLVRVLVVVLVVCQVPFDWDWDDDPPDIDIDTPDDSVVSNVVSLCQSFVADPVDPPWDWDWDDDNNDIDTDGPDDDPVPDDPVPDPPVPDDDDGPHVVSVVVVVVVVVVVVVD